Protein AF-X1N8F0-F1 (afdb_monomer_lite)

Structure (mmCIF, N/CA/C/O backbone):
data_AF-X1N8F0-F1
#
_entry.id   AF-X1N8F0-F1
#
loop_
_atom_site.group_PDB
_atom_site.id
_atom_site.type_symbol
_atom_site.label_atom_id
_atom_site.label_alt_id
_atom_site.label_comp_id
_atom_site.label_asym_id
_atom_site.label_entity_id
_atom_site.label_seq_id
_atom_site.pdbx_PDB_ins_code
_atom_site.Cartn_x
_atom_site.Cartn_y
_atom_site.Cartn_z
_atom_site.occupancy
_atom_site.B_iso_or_equiv
_atom_site.auth_seq_id
_atom_site.auth_comp_id
_atom_site.auth_asym_id
_atom_site.auth_atom_id
_atom_site.pdbx_PDB_model_num
ATOM 1 N N . MET A 1 1 ? -12.630 -23.981 21.561 1.00 54.75 1 MET A N 1
ATOM 2 C CA . MET A 1 1 ? -11.851 -22.724 21.594 1.00 54.75 1 MET A CA 1
ATOM 3 C C . MET A 1 1 ? -12.162 -21.975 20.307 1.00 54.75 1 MET A C 1
ATOM 5 O O . MET A 1 1 ? -11.968 -22.555 19.247 1.00 54.75 1 MET A O 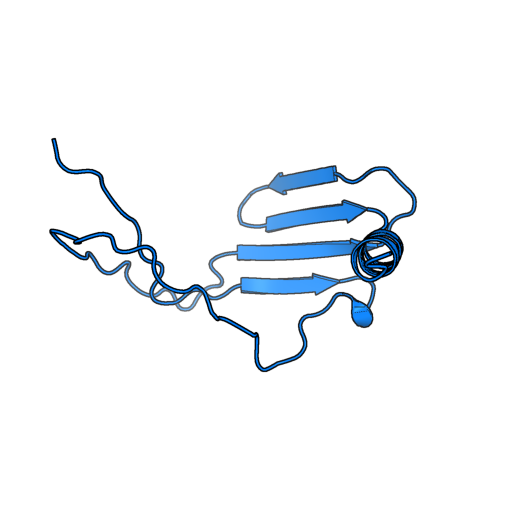1
ATOM 9 N N . TYR A 1 2 ? -12.750 -20.781 20.379 1.00 57.53 2 TYR A N 1
ATOM 10 C CA . TYR A 1 2 ? -13.108 -20.007 19.182 1.00 57.53 2 TYR A CA 1
ATOM 11 C C . TYR A 1 2 ? -11.862 -19.283 18.649 1.00 57.53 2 TYR A C 1
ATOM 13 O O . TYR A 1 2 ? -11.055 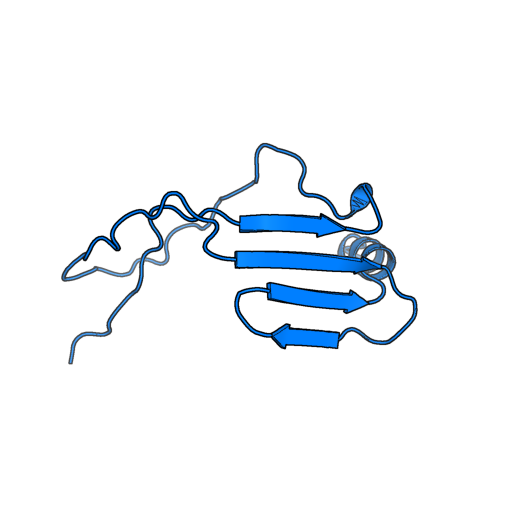-18.811 19.448 1.00 57.53 2 TYR A O 1
ATOM 21 N N . LYS A 1 3 ? -11.677 -19.236 17.325 1.00 57.50 3 LYS A N 1
ATOM 22 C CA . LYS A 1 3 ? -10.583 -18.483 16.693 1.00 57.50 3 LYS A CA 1
ATOM 23 C C . LYS A 1 3 ? -11.033 -17.036 16.501 1.00 57.50 3 LYS A C 1
ATOM 25 O O . LYS A 1 3 ? -12.108 -16.812 15.955 1.00 57.50 3 LYS A O 1
ATOM 30 N N . ALA A 1 4 ? -10.226 -16.080 16.952 1.00 57.78 4 ALA A N 1
ATOM 31 C CA . ALA A 1 4 ? -10.464 -14.670 16.672 1.00 57.78 4 ALA A CA 1
ATOM 32 C C . ALA A 1 4 ? -10.150 -14.397 15.194 1.00 57.78 4 ALA A C 1
ATOM 34 O O . ALA A 1 4 ? -9.050 -14.694 14.727 1.00 57.78 4 ALA A O 1
ATOM 35 N N . GLY A 1 5 ? -11.133 -13.878 14.461 1.00 56.41 5 GLY A N 1
ATOM 36 C CA . GLY A 1 5 ? -10.962 -13.370 13.106 1.00 56.41 5 GLY A CA 1
ATOM 37 C C . GLY A 1 5 ? -11.079 -11.854 13.135 1.00 56.41 5 GLY A C 1
ATOM 38 O O . GLY A 1 5 ? -12.039 -11.329 13.688 1.00 56.41 5 GLY A O 1
ATOM 39 N N . ILE A 1 6 ? -10.100 -11.156 12.567 1.00 57.81 6 ILE A N 1
ATOM 40 C CA . ILE A 1 6 ? -10.121 -9.695 12.470 1.00 57.81 6 ILE A CA 1
ATOM 41 C C . ILE A 1 6 ? -10.680 -9.336 11.096 1.00 57.81 6 ILE A C 1
ATOM 43 O O . ILE A 1 6 ? -10.167 -9.799 10.076 1.00 57.81 6 ILE A O 1
ATOM 47 N N . LYS A 1 7 ? -11.728 -8.510 11.068 1.00 62.09 7 LYS A N 1
ATOM 48 C CA . LYS A 1 7 ? -12.255 -7.907 9.842 1.00 62.09 7 LYS A CA 1
ATOM 49 C C . LYS A 1 7 ? -11.928 -6.419 9.856 1.00 62.09 7 LYS A C 1
ATOM 51 O O . LYS A 1 7 ? -12.439 -5.684 10.692 1.00 62.09 7 LYS A O 1
ATOM 56 N N . ILE A 1 8 ? -11.096 -5.981 8.917 1.00 63.47 8 ILE A N 1
ATOM 57 C CA . ILE A 1 8 ? -10.825 -4.556 8.706 1.00 63.47 8 ILE A CA 1
ATOM 58 C C . ILE A 1 8 ? -12.048 -3.966 7.990 1.00 63.47 8 ILE A C 1
ATOM 60 O O . ILE A 1 8 ? -12.374 -4.398 6.885 1.00 63.47 8 ILE A O 1
ATOM 64 N N . LEU A 1 9 ? -12.767 -3.051 8.649 1.00 64.38 9 LEU A N 1
ATOM 65 C CA . LEU A 1 9 ? -13.974 -2.416 8.097 1.00 64.38 9 LEU A CA 1
ATOM 66 C C . LEU A 1 9 ? -13.630 -1.210 7.217 1.00 64.38 9 LEU A C 1
ATOM 68 O O . LEU A 1 9 ? -14.184 -1.067 6.132 1.00 64.38 9 LEU A O 1
ATOM 72 N N . GLU A 1 10 ? -12.695 -0.382 7.678 1.00 63.84 10 GLU A N 1
ATOM 73 C CA . GLU A 1 10 ? -12.203 0.807 6.990 1.00 63.84 1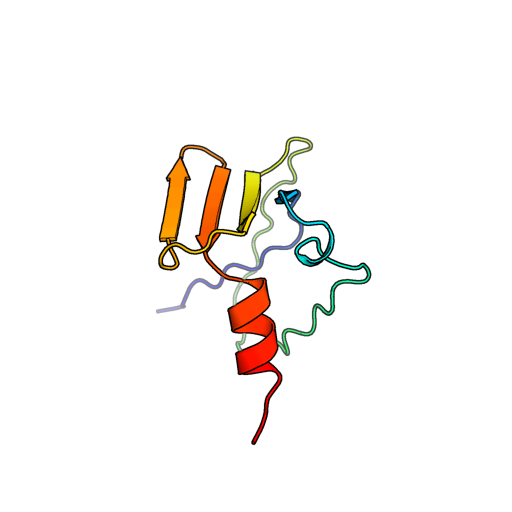0 GLU A CA 1
ATOM 74 C C . GLU A 1 10 ? -10.758 1.064 7.437 1.00 63.84 10 GLU A C 1
ATOM 76 O O . GLU A 1 10 ? -10.413 0.793 8.587 1.00 63.84 10 GLU A O 1
ATOM 81 N N . VAL A 1 11 ? -9.906 1.530 6.524 1.00 72.88 11 VAL A N 1
ATOM 82 C CA . VAL A 1 11 ? -8.515 1.910 6.806 1.00 72.88 11 VAL A CA 1
ATOM 83 C C . VAL A 1 11 ? -8.119 3.048 5.873 1.00 72.88 11 VAL A C 1
ATOM 85 O O . VAL A 1 11 ? -8.473 3.033 4.689 1.00 72.88 11 VAL A O 1
ATOM 88 N N . LYS A 1 12 ? -7.371 4.026 6.383 1.00 73.94 12 LYS A N 1
ATOM 89 C CA . LYS A 1 12 ? -6.774 5.087 5.568 1.00 73.94 12 LYS A CA 1
ATOM 90 C C . LYS A 1 12 ? -5.274 4.888 5.479 1.00 73.94 12 LYS A C 1
ATOM 92 O O . LYS A 1 12 ? -4.552 5.055 6.459 1.00 73.94 12 LYS A O 1
ATOM 97 N N . ILE A 1 13 ? -4.806 4.578 4.275 1.00 79.88 13 ILE A N 1
ATOM 98 C CA . ILE A 1 13 ? -3.390 4.339 4.000 1.00 79.88 13 ILE A CA 1
ATOM 99 C C . ILE A 1 13 ? -2.912 5.348 2.961 1.00 79.88 13 ILE A C 1
ATOM 101 O O . ILE A 1 13 ? -3.501 5.464 1.886 1.00 79.88 13 ILE A O 1
ATOM 105 N N . GLY A 1 14 ? -1.833 6.066 3.272 1.00 83.38 14 GLY A N 1
ATOM 106 C CA . GLY A 1 14 ? -1.106 6.858 2.282 1.00 83.38 14 GLY A CA 1
ATOM 107 C C . GLY A 1 14 ? -0.208 5.951 1.446 1.00 83.38 14 GLY A C 1
ATOM 108 O O . GLY A 1 14 ? 0.533 5.145 2.004 1.00 83.38 14 GLY A O 1
ATOM 109 N N . ILE A 1 15 ? -0.259 6.065 0.120 1.00 83.62 15 ILE A N 1
ATOM 110 C CA . ILE A 1 15 ? 0.567 5.253 -0.782 1.00 83.62 15 ILE A CA 1
ATOM 111 C C . ILE A 1 15 ? 1.423 6.191 -1.617 1.00 83.62 15 ILE A C 1
ATOM 113 O O . ILE A 1 15 ? 0.904 7.096 -2.266 1.00 83.62 15 ILE A O 1
ATOM 117 N N . GLU A 1 16 ? 2.730 5.974 -1.593 1.00 90.31 16 GLU A N 1
ATOM 118 C CA . GLU A 1 16 ? 3.700 6.755 -2.352 1.00 90.31 16 GLU A CA 1
ATOM 119 C C . GLU A 1 16 ? 4.603 5.823 -3.161 1.00 90.31 16 GLU A C 1
ATOM 121 O O . GLU A 1 16 ? 4.904 4.700 -2.747 1.00 90.31 16 GLU A O 1
ATOM 126 N N . SER A 1 17 ? 5.048 6.294 -4.322 1.00 88.88 17 SER A N 1
ATOM 127 C CA . SER A 1 17 ? 6.007 5.567 -5.142 1.00 88.88 17 SER A CA 1
ATOM 128 C C . SER A 1 17 ? 6.913 6.515 -5.914 1.00 88.88 17 SER A C 1
ATOM 130 O O . SER A 1 17 ? 6.537 7.645 -6.223 1.00 88.88 17 SER A O 1
ATOM 132 N N . ASN A 1 18 ? 8.112 6.034 -6.242 1.00 90.38 18 ASN A N 1
ATOM 133 C CA . ASN A 1 18 ? 9.027 6.683 -7.178 1.00 90.38 18 ASN A CA 1
ATOM 134 C C . ASN A 1 18 ? 8.705 6.358 -8.655 1.00 90.38 18 ASN A C 1
ATOM 136 O O . ASN A 1 18 ? 9.403 6.848 -9.545 1.00 90.38 18 ASN A O 1
ATOM 140 N N . ARG A 1 19 ? 7.679 5.535 -8.921 1.00 86.94 19 ARG A N 1
ATOM 141 C CA . ARG A 1 19 ? 7.164 5.188 -10.254 1.00 86.94 19 ARG A CA 1
ATOM 142 C C . ARG A 1 19 ? 5.640 5.258 -10.261 1.00 86.94 19 ARG A C 1
ATOM 144 O O . ARG A 1 19 ? 4.988 4.668 -9.406 1.00 86.94 19 ARG A O 1
ATOM 151 N N . GLU A 1 20 ? 5.068 5.948 -11.239 1.00 84.25 20 GLU A N 1
ATOM 152 C CA . GLU A 1 20 ? 3.610 6.084 -11.358 1.00 84.25 20 GLU A CA 1
ATOM 153 C C . GLU A 1 20 ? 2.942 4.734 -11.649 1.00 84.25 20 GLU A C 1
ATOM 155 O O . GLU A 1 20 ? 1.874 4.438 -11.127 1.00 84.25 20 GLU A O 1
ATOM 160 N N . GLU A 1 21 ? 3.618 3.862 -12.398 1.00 84.88 21 GLU A N 1
ATOM 161 C CA . GLU A 1 21 ? 3.127 2.537 -12.780 1.00 84.88 21 GLU A CA 1
ATOM 162 C C . GLU A 1 21 ? 2.942 1.585 -11.587 1.00 84.88 21 GLU A C 1
ATOM 164 O O . GLU A 1 21 ? 2.230 0.588 -11.700 1.00 84.88 21 GLU A O 1
ATOM 169 N N . LEU A 1 22 ? 3.583 1.885 -10.453 1.00 80.94 22 LEU A N 1
ATOM 170 C CA . LEU A 1 22 ? 3.456 1.128 -9.206 1.00 80.94 22 LEU A CA 1
ATOM 171 C C . LEU A 1 22 ? 2.336 1.655 -8.306 1.00 80.94 22 LEU A C 1
ATOM 173 O O . LEU A 1 22 ? 1.974 0.997 -7.329 1.00 80.94 22 LEU A O 1
ATOM 177 N N . LEU A 1 23 ? 1.781 2.830 -8.612 1.00 83.75 23 LEU A N 1
ATOM 178 C CA . LEU A 1 23 ? 0.622 3.340 -7.899 1.00 83.75 23 LEU A CA 1
ATOM 179 C C . LEU A 1 23 ? -0.630 2.565 -8.310 1.00 83.75 23 LEU A C 1
ATOM 181 O O . LEU A 1 23 ? -0.804 2.103 -9.442 1.00 83.75 23 LEU A O 1
ATOM 185 N N . PHE A 1 24 ? -1.534 2.418 -7.349 1.00 73.50 24 PHE A N 1
ATOM 186 C CA . PHE A 1 24 ? -2.785 1.727 -7.585 1.00 73.50 24 PHE A CA 1
ATOM 187 C C . PHE A 1 24 ? -3.677 2.526 -8.531 1.00 73.50 24 PHE A C 1
ATOM 189 O O . PHE A 1 24 ? -3.933 3.711 -8.324 1.00 73.50 24 PHE A O 1
ATOM 196 N N . HIS A 1 25 ? -4.217 1.837 -9.529 1.00 70.81 25 HIS A N 1
ATOM 197 C CA . HIS A 1 25 ? -5.233 2.391 -10.406 1.00 70.81 25 HIS A CA 1
ATOM 198 C C . HIS A 1 25 ? -6.606 2.070 -9.818 1.00 70.81 25 HIS A C 1
ATOM 200 O O . HIS A 1 25 ? -6.946 0.903 -9.606 1.00 70.81 25 HIS A O 1
ATOM 206 N N . PHE A 1 26 ? -7.387 3.108 -9.523 1.00 66.12 26 PHE A N 1
ATOM 207 C CA . PHE A 1 26 ? -8.750 2.943 -9.032 1.00 66.12 26 PHE A CA 1
ATOM 208 C C . PHE A 1 26 ? -9.720 2.632 -10.185 1.00 66.12 26 PHE A C 1
ATOM 210 O O . PHE A 1 26 ? -9.561 3.177 -11.278 1.00 66.12 26 PHE A O 1
ATOM 217 N N . PRO A 1 27 ? -10.758 1.808 -9.949 1.00 63.03 27 PRO A N 1
ATOM 218 C CA . PRO A 1 27 ? -11.096 1.159 -8.680 1.00 63.03 27 PRO A CA 1
ATOM 219 C C . PRO A 1 27 ? -10.168 -0.022 -8.355 1.00 63.03 27 PRO A C 1
ATOM 221 O O . PRO A 1 27 ? -9.871 -0.851 -9.214 1.00 63.03 27 PRO A O 1
ATOM 224 N N . LEU A 1 28 ? -9.750 -0.123 -7.088 1.00 62.03 28 LEU A N 1
ATOM 225 C CA . LEU A 1 28 ? -9.036 -1.296 -6.583 1.00 62.03 28 LEU A CA 1
ATOM 226 C C . LEU A 1 28 ? -9.912 -2.540 -6.799 1.00 62.03 28 LEU A C 1
ATOM 228 O O . LEU A 1 28 ? -11.069 -2.564 -6.374 1.00 62.03 28 LEU A O 1
ATOM 232 N N . LYS A 1 29 ? -9.376 -3.580 -7.449 1.00 54.50 29 LYS A N 1
ATOM 233 C CA . LYS A 1 29 ? -10.033 -4.895 -7.535 1.00 54.50 29 LYS A CA 1
ATOM 234 C C . LYS A 1 29 ? -9.996 -5.570 -6.164 1.00 54.50 29 LYS A C 1
ATOM 236 O O . LYS A 1 29 ? -9.167 -6.437 -5.909 1.00 54.50 29 LYS A O 1
ATOM 241 N N . THR A 1 30 ? -10.892 -5.178 -5.270 1.00 51.03 30 THR A N 1
ATOM 242 C CA . THR A 1 30 ? -11.041 -5.828 -3.967 1.00 51.03 30 THR A CA 1
ATOM 243 C C . THR A 1 30 ? -12.045 -6.972 -4.088 1.00 51.03 30 THR A C 1
ATOM 245 O O . THR A 1 30 ? -13.177 -6.874 -3.631 1.00 51.03 30 THR A O 1
ATOM 248 N N . GLU A 1 31 ? -11.647 -8.075 -4.721 1.00 47.25 31 GLU A N 1
ATOM 249 C CA . GLU A 1 31 ? -12.405 -9.330 -4.650 1.00 47.25 31 GLU A CA 1
ATOM 250 C C . GLU A 1 31 ? -11.650 -10.339 -3.788 1.00 47.25 31 GLU A C 1
ATOM 252 O O . GLU A 1 31 ? -11.001 -11.260 -4.279 1.00 47.25 31 GLU A O 1
ATOM 257 N N . VAL A 1 32 ? -11.753 -10.185 -2.469 1.00 47.69 32 VAL A N 1
ATOM 258 C CA . VAL A 1 32 ? -11.457 -11.297 -1.563 1.00 47.69 32 VAL A CA 1
ATOM 259 C C . VAL A 1 32 ? -12.764 -12.057 -1.389 1.00 47.69 32 VAL A C 1
ATOM 261 O O . VAL A 1 32 ? -13.634 -11.644 -0.621 1.00 47.69 32 VAL A O 1
ATOM 264 N N . LYS A 1 33 ? -12.943 -13.155 -2.134 1.00 43.81 33 LYS A N 1
ATOM 265 C CA . LYS A 1 33 ? -14.026 -14.106 -1.852 1.00 43.81 33 LYS A CA 1
ATOM 266 C C . LYS A 1 33 ? -13.820 -14.603 -0.426 1.00 43.81 33 LYS A C 1
ATOM 268 O O . LYS A 1 33 ? -12.889 -15.360 -0.166 1.00 43.81 33 LYS A O 1
ATOM 273 N N . SER A 1 34 ? -14.647 -14.097 0.486 1.00 44.38 34 SER A N 1
ATOM 274 C CA . SER A 1 34 ? -14.607 -14.418 1.909 1.00 44.38 34 SER A CA 1
ATOM 275 C C . SER A 1 34 ? -14.509 -15.933 2.083 1.00 44.38 34 SER A C 1
ATOM 277 O O . SER A 1 34 ? -15.375 -16.673 1.611 1.00 44.38 34 SER A O 1
ATOM 279 N N . LEU A 1 35 ? -13.429 -16.396 2.715 1.00 53.78 35 LEU A N 1
ATOM 280 C CA . LEU A 1 35 ? -13.297 -17.787 3.132 1.00 53.78 35 LEU A CA 1
ATOM 281 C C . LEU A 1 35 ? -14.461 -18.079 4.082 1.00 53.78 35 LEU A C 1
ATOM 283 O O . LEU A 1 35 ? -14.618 -17.363 5.069 1.00 53.78 35 LEU A O 1
ATOM 287 N N . LEU A 1 36 ? -15.265 -19.092 3.743 1.00 53.03 36 LEU A N 1
ATOM 288 C CA . LEU A 1 36 ? -16.430 -19.635 4.460 1.00 53.03 36 LEU A CA 1
ATOM 289 C C . LEU A 1 36 ? -16.145 -19.869 5.957 1.00 53.03 36 LEU A C 1
ATOM 291 O O . LEU A 1 36 ? -15.930 -20.998 6.391 1.00 53.03 36 LEU A O 1
ATOM 295 N N . THR A 1 37 ? -16.094 -18.802 6.744 1.00 53.19 37 THR A N 1
ATOM 296 C CA . THR A 1 37 ? -15.754 -18.854 8.163 1.00 53.19 37 THR A CA 1
ATOM 297 C C . THR A 1 37 ? -16.911 -18.235 8.919 1.00 53.19 37 THR A C 1
ATOM 299 O O . THR A 1 37 ? -17.170 -17.040 8.791 1.00 53.19 37 THR A O 1
ATOM 302 N N . ASP A 1 38 ? -17.629 -19.057 9.677 1.00 54.09 38 ASP A N 1
ATOM 303 C CA . ASP A 1 38 ? -18.695 -18.594 10.556 1.00 54.09 38 ASP A CA 1
ATOM 304 C C . ASP A 1 38 ? -18.073 -17.774 11.697 1.00 54.09 38 ASP A C 1
ATOM 306 O O . ASP A 1 38 ? -17.383 -18.305 12.573 1.00 54.09 38 ASP A O 1
ATOM 310 N N . PHE A 1 39 ? -18.271 -16.455 11.667 1.00 57.91 39 PHE A N 1
ATOM 311 C CA . PHE A 1 39 ? -17.802 -15.550 12.714 1.00 57.91 39 PHE A CA 1
ATOM 312 C C . PHE A 1 39 ? -18.802 -15.545 13.872 1.00 57.91 39 PHE A C 1
ATOM 314 O O . PHE A 1 39 ? -19.991 -15.309 13.675 1.00 57.91 39 PHE A O 1
ATOM 321 N N . LYS A 1 40 ? -18.313 -15.800 15.090 1.00 61.41 40 LYS A N 1
ATOM 322 C CA . LYS A 1 40 ? -19.141 -15.774 16.305 1.00 61.41 40 LYS A CA 1
ATOM 323 C C . LYS A 1 40 ? -19.504 -14.349 16.731 1.00 61.41 40 LYS A C 1
ATOM 325 O O . LYS A 1 40 ? -20.600 -14.142 17.238 1.00 61.41 40 LYS A O 1
ATOM 330 N N . ASP A 1 41 ? -18.572 -13.414 16.573 1.00 57.19 41 ASP A N 1
ATOM 331 C CA . ASP A 1 41 ? -18.736 -12.016 16.963 1.00 57.19 41 ASP A CA 1
ATOM 332 C C . ASP A 1 41 ? -17.873 -11.117 16.067 1.00 57.19 41 ASP A C 1
ATOM 334 O O . ASP A 1 41 ? -16.843 -11.567 15.552 1.00 57.19 41 ASP A O 1
ATOM 338 N N . VAL A 1 42 ? -18.309 -9.876 15.851 1.00 60.94 42 VAL A N 1
ATOM 339 C CA . VAL A 1 42 ? -17.623 -8.883 15.012 1.00 60.94 42 VAL A CA 1
ATOM 340 C C . VAL A 1 42 ? -17.521 -7.582 15.796 1.00 60.94 42 VAL A C 1
ATOM 342 O O . VAL A 1 42 ? -18.505 -6.863 15.950 1.00 60.94 42 VAL A O 1
ATOM 345 N N . GLU A 1 43 ? -16.316 -7.257 16.252 1.00 58.88 43 GLU A N 1
ATOM 346 C CA . GLU A 1 43 ? -16.038 -5.993 16.932 1.00 58.88 43 GLU A CA 1
ATOM 347 C C . GLU A 1 43 ? -15.577 -4.930 15.929 1.00 58.88 43 GLU A C 1
ATOM 349 O O . GLU A 1 43 ? -14.737 -5.185 15.062 1.00 58.88 43 GLU A O 1
ATOM 354 N N . SER A 1 44 ? -16.135 -3.722 16.043 1.00 56.75 44 SER A N 1
ATOM 355 C CA . SER A 1 44 ? -15.730 -2.583 15.218 1.00 56.75 44 SER A CA 1
ATOM 356 C C . SER A 1 44 ? -14.533 -1.888 15.849 1.00 56.75 44 SER A C 1
ATOM 358 O O . SER A 1 44 ? -14.600 -1.446 16.996 1.00 56.75 44 SER A O 1
ATOM 360 N N . ILE A 1 45 ? -13.466 -1.715 15.076 1.00 61.28 45 ILE A N 1
ATOM 361 C CA . ILE A 1 45 ? -12.373 -0.817 15.453 1.00 61.28 45 ILE A CA 1
ATOM 362 C C . ILE A 1 45 ? -12.870 0.621 15.217 1.00 61.28 45 ILE A C 1
ATOM 364 O O . ILE A 1 45 ? -13.421 0.890 14.145 1.00 61.28 45 ILE A O 1
ATOM 368 N N . PRO A 1 46 ? -12.770 1.532 16.202 1.00 59.47 46 PRO A N 1
ATOM 369 C CA . PRO A 1 46 ? -13.210 2.910 16.036 1.00 59.47 46 PRO A CA 1
ATOM 370 C C . PRO A 1 46 ? -12.384 3.609 14.956 1.00 59.47 46 PRO A C 1
ATOM 372 O O . PRO A 1 46 ? -11.157 3.539 14.949 1.00 59.47 46 PRO A O 1
ATOM 375 N N . TYR A 1 47 ? -13.080 4.291 14.052 1.00 53.88 47 TYR A N 1
ATOM 376 C CA . TYR A 1 47 ? -12.476 5.064 12.976 1.00 53.88 47 TYR A CA 1
ATOM 377 C C . TYR A 1 47 ? -11.632 6.222 13.534 1.00 53.88 47 TYR A C 1
ATOM 379 O O . TYR A 1 47 ? -12.109 6.998 14.367 1.00 53.88 47 TYR A O 1
ATOM 387 N N . SER A 1 48 ? -10.404 6.362 13.032 1.00 62.72 48 SER A N 1
ATOM 388 C CA . SER A 1 48 ? -9.558 7.540 13.229 1.00 62.72 48 SER A CA 1
ATOM 389 C C . SER A 1 48 ? -9.548 8.383 11.955 1.00 62.72 48 SER A C 1
ATOM 391 O O . SER A 1 48 ? -9.529 7.860 10.842 1.00 62.72 48 SER A O 1
ATOM 393 N N . ALA A 1 49 ? -9.578 9.709 12.098 1.00 61.56 49 ALA A N 1
ATOM 394 C CA . ALA A 1 49 ? -9.443 10.601 10.947 1.00 61.56 49 ALA A CA 1
ATOM 395 C C . ALA A 1 49 ? -8.003 10.631 10.406 1.00 61.56 49 ALA A C 1
ATOM 397 O O . ALA A 1 49 ? -7.819 10.909 9.215 1.00 61.56 49 ALA A O 1
ATOM 398 N N . ASP A 1 50 ? -7.031 10.336 11.273 1.00 71.44 50 ASP A N 1
ATOM 399 C CA . ASP A 1 50 ? -5.609 10.270 10.960 1.00 71.44 50 ASP A CA 1
ATOM 400 C C . ASP A 1 50 ? -5.291 9.039 10.102 1.00 71.44 50 ASP A C 1
ATOM 402 O O . ASP A 1 50 ? -6.011 8.043 10.123 1.00 71.44 50 ASP A O 1
ATOM 406 N N . LEU A 1 51 ? -4.213 9.112 9.319 1.00 66.00 51 LEU A N 1
ATOM 407 C CA . LEU A 1 51 ? -3.741 7.963 8.549 1.00 66.00 51 LEU A CA 1
ATOM 408 C C . LEU A 1 51 ? -3.288 6.856 9.504 1.00 66.00 51 LEU A C 1
ATOM 410 O O . LEU A 1 51 ? -2.428 7.087 10.355 1.00 66.00 51 LEU A O 1
ATOM 414 N N . ASP A 1 52 ? -3.807 5.648 9.298 1.00 76.38 52 ASP A N 1
ATOM 415 C CA . ASP A 1 52 ? -3.389 4.455 10.038 1.00 76.38 52 ASP A CA 1
ATOM 416 C C . ASP A 1 52 ? -1.940 4.072 9.694 1.00 76.38 52 ASP A C 1
ATOM 418 O O . ASP A 1 52 ? -1.236 3.438 10.482 1.00 76.38 52 ASP A O 1
ATOM 422 N N . GLY A 1 53 ? -1.475 4.492 8.513 1.00 82.69 53 GLY A N 1
ATOM 423 C CA . GLY A 1 53 ? -0.085 4.367 8.117 1.00 82.69 53 GLY A CA 1
ATOM 424 C C . GLY A 1 53 ? 0.199 4.752 6.669 1.00 82.69 53 GLY A C 1
ATOM 425 O O . GLY A 1 53 ? -0.659 5.245 5.933 1.00 82.69 53 GLY A O 1
ATOM 426 N N . TYR A 1 54 ? 1.442 4.506 6.264 1.00 84.31 54 TYR A N 1
ATOM 427 C CA . TYR A 1 54 ? 1.962 4.761 4.929 1.00 84.31 54 TYR A CA 1
ATOM 428 C C . TYR A 1 54 ? 2.615 3.516 4.338 1.00 84.31 54 TYR A C 1
ATOM 430 O O . TYR A 1 54 ? 3.351 2.798 5.016 1.00 84.31 54 TYR A O 1
ATOM 438 N N . ILE A 1 55 ? 2.404 3.317 3.043 1.00 87.94 55 ILE A N 1
ATOM 439 C CA . ILE A 1 55 ? 3.106 2.337 2.222 1.00 87.94 55 ILE A CA 1
ATOM 440 C C . ILE A 1 55 ? 3.938 3.104 1.197 1.00 87.94 55 ILE A C 1
ATOM 442 O O . ILE A 1 55 ? 3.407 3.885 0.412 1.00 87.94 55 ILE A O 1
ATOM 446 N N . SER A 1 56 ? 5.245 2.867 1.196 1.00 87.75 56 SER A N 1
ATOM 447 C CA . SER A 1 56 ? 6.170 3.385 0.190 1.00 87.75 56 SER A CA 1
ATOM 448 C C . SER A 1 56 ? 6.638 2.235 -0.688 1.00 87.75 56 SER A C 1
ATOM 450 O O . SER A 1 56 ? 7.143 1.243 -0.162 1.00 87.75 56 SER A O 1
ATOM 452 N N . VAL A 1 57 ? 6.445 2.337 -2.001 1.00 88.56 57 VAL A N 1
ATOM 453 C CA . VAL A 1 57 ? 6.900 1.331 -2.969 1.00 88.56 57 VAL A CA 1
ATOM 454 C C . VAL A 1 57 ? 7.953 1.959 -3.869 1.00 88.56 57 VAL A C 1
ATOM 456 O O . VAL A 1 57 ? 7.658 2.840 -4.674 1.00 88.56 57 VAL A O 1
ATOM 459 N N . GLU A 1 58 ? 9.191 1.509 -3.733 1.00 90.62 58 GLU A N 1
ATOM 460 C CA . GLU A 1 58 ? 10.344 2.060 -4.434 1.00 90.62 58 GLU A CA 1
ATOM 461 C C . GLU A 1 58 ? 10.894 1.040 -5.439 1.00 90.62 58 GLU A C 1
ATOM 463 O O . GLU A 1 58 ? 11.425 -0.007 -5.066 1.00 90.62 58 GLU A O 1
ATOM 468 N N . GLU A 1 59 ? 10.801 1.360 -6.729 1.00 91.62 59 GLU A N 1
ATOM 469 C CA . GLU A 1 59 ? 11.470 0.595 -7.780 1.00 91.62 59 GLU A CA 1
ATOM 470 C C . GLU A 1 59 ? 12.990 0.713 -7.609 1.00 91.62 59 GLU A C 1
ATOM 472 O O . GLU A 1 59 ? 13.539 1.821 -7.601 1.00 91.62 59 GLU A O 1
ATOM 477 N N . SER A 1 60 ? 13.656 -0.433 -7.494 1.00 90.81 60 SER A N 1
ATOM 478 C CA . SER A 1 60 ? 15.103 -0.586 -7.339 1.00 90.81 60 SER A CA 1
ATOM 479 C C . SER A 1 60 ? 15.574 -1.822 -8.105 1.00 90.81 60 SER A C 1
ATOM 481 O O . SER A 1 60 ? 14.835 -2.788 -8.237 1.00 90.81 60 SER A O 1
ATOM 483 N N . MET A 1 61 ? 16.815 -1.824 -8.594 1.00 89.06 61 MET A N 1
ATOM 484 C CA . MET A 1 61 ? 17.418 -3.017 -9.214 1.00 89.06 61 MET A CA 1
ATOM 485 C C . MET A 1 61 ? 18.023 -3.985 -8.180 1.00 89.06 61 MET A C 1
ATOM 487 O O . MET A 1 61 ? 18.577 -5.013 -8.562 1.00 89.06 61 MET A O 1
ATOM 491 N N . GLU A 1 62 ? 17.955 -3.640 -6.894 1.00 89.44 62 GLU A N 1
ATOM 492 C CA . GLU A 1 62 ? 18.392 -4.472 -5.768 1.00 89.44 62 GLU A CA 1
ATOM 493 C C . GLU A 1 62 ? 17.386 -5.589 -5.467 1.00 89.44 62 GLU A C 1
ATOM 495 O O . GLU A 1 62 ? 16.247 -5.552 -5.930 1.00 89.44 62 GLU A O 1
ATOM 500 N N . ASP A 1 63 ? 17.787 -6.569 -4.657 1.00 87.56 63 ASP A N 1
ATOM 501 C CA . ASP A 1 63 ? 16.887 -7.640 -4.233 1.00 87.56 63 ASP A CA 1
ATOM 502 C C . ASP A 1 63 ? 15.684 -7.101 -3.431 1.00 87.56 63 ASP A C 1
ATOM 504 O O . ASP A 1 63 ? 15.829 -6.144 -2.657 1.00 87.56 63 ASP A O 1
ATOM 508 N N . PRO A 1 64 ? 14.491 -7.720 -3.574 1.00 90.38 64 PRO A N 1
ATOM 509 C CA . PRO A 1 64 ? 13.307 -7.320 -2.830 1.00 90.38 64 PRO A CA 1
ATOM 510 C C . PRO A 1 64 ? 13.550 -7.289 -1.320 1.00 90.38 64 PRO A C 1
ATOM 512 O O . PRO A 1 64 ? 13.932 -8.287 -0.710 1.00 90.38 64 PRO A O 1
ATOM 515 N N . SER A 1 65 ? 13.271 -6.147 -0.706 1.00 92.00 65 SER A N 1
ATOM 516 C CA . SER A 1 65 ? 13.402 -5.938 0.732 1.00 92.00 65 SER A CA 1
ATOM 517 C C . SER A 1 65 ? 12.259 -5.084 1.263 1.00 92.00 65 SER A C 1
ATOM 519 O O . SER A 1 65 ? 11.590 -4.355 0.521 1.00 92.00 65 SER A O 1
ATOM 521 N N . PHE A 1 66 ? 12.013 -5.196 2.568 1.00 91.12 66 PHE A N 1
ATOM 522 C CA . PHE A 1 66 ? 11.064 -4.337 3.254 1.00 91.12 66 PHE A CA 1
ATOM 523 C C . PHE A 1 66 ? 11.610 -3.872 4.598 1.00 91.12 66 PHE A C 1
ATOM 525 O O . PHE A 1 66 ? 12.312 -4.602 5.297 1.00 91.12 66 PHE A O 1
ATOM 532 N N . GLU A 1 67 ? 11.236 -2.655 4.965 1.00 92.38 67 GLU A N 1
ATOM 533 C CA . GLU A 1 67 ? 11.528 -2.060 6.260 1.00 92.38 67 GLU A CA 1
ATOM 534 C C . GLU A 1 67 ? 10.227 -1.547 6.864 1.00 92.38 67 GLU A C 1
ATOM 536 O O . GLU A 1 67 ? 9.414 -0.910 6.187 1.00 92.38 67 GLU A O 1
ATOM 541 N N . PHE A 1 68 ? 10.030 -1.820 8.149 1.00 90.81 68 PHE A N 1
ATOM 542 C CA . PHE A 1 68 ? 8.904 -1.304 8.912 1.00 90.81 68 PHE A CA 1
ATOM 543 C C . PHE A 1 68 ? 9.425 -0.395 10.019 1.00 90.81 68 PHE A C 1
ATOM 545 O O . PHE A 1 68 ? 10.251 -0.811 10.831 1.00 90.81 68 PHE A O 1
ATOM 552 N N . SER A 1 69 ? 8.949 0.847 10.048 1.00 87.88 69 SER A N 1
ATOM 553 C CA . SER A 1 69 ? 9.316 1.813 11.078 1.00 87.88 69 SER A CA 1
ATOM 554 C C . SER A 1 69 ? 8.138 2.730 11.392 1.00 87.88 69 SER A C 1
ATOM 556 O O . SER A 1 69 ? 7.642 3.458 10.529 1.00 87.88 69 SER A O 1
ATOM 558 N N . GLY A 1 70 ? 7.676 2.690 12.644 1.00 85.69 70 GLY A N 1
ATOM 559 C CA . GLY A 1 70 ? 6.497 3.437 13.082 1.00 85.69 70 GLY A CA 1
ATOM 560 C C . GLY A 1 70 ? 5.246 3.038 12.294 1.00 85.69 70 GLY A C 1
ATOM 561 O O . GLY A 1 70 ? 4.964 1.858 12.133 1.00 85.69 70 GLY A O 1
ATOM 562 N N . GLY A 1 71 ? 4.504 4.026 11.792 1.00 84.38 71 GLY A N 1
ATOM 563 C CA . GLY A 1 71 ? 3.336 3.815 10.929 1.00 84.38 71 GLY A CA 1
ATOM 564 C C . GLY A 1 71 ? 3.669 3.685 9.440 1.00 84.38 71 GLY A C 1
ATOM 565 O O . GLY A 1 71 ? 2.781 3.873 8.619 1.00 84.38 71 GLY A O 1
ATOM 566 N N . LYS A 1 72 ? 4.930 3.449 9.051 1.00 87.06 72 LYS A N 1
ATOM 567 C CA . LYS A 1 72 ? 5.340 3.388 7.641 1.00 87.06 72 LYS A CA 1
ATOM 568 C C . LYS A 1 72 ? 6.027 2.067 7.318 1.00 87.06 72 LYS A C 1
ATOM 570 O O . LYS A 1 72 ? 6.977 1.666 7.989 1.00 87.06 72 LYS A O 1
ATOM 575 N N . VAL A 1 73 ? 5.574 1.431 6.245 1.00 90.75 73 VAL A N 1
ATOM 576 C CA . VAL A 1 73 ? 6.273 0.320 5.600 1.00 90.75 73 VAL A CA 1
ATOM 577 C C . VAL A 1 73 ? 6.862 0.799 4.280 1.00 90.75 73 VAL A C 1
ATOM 579 O O . VAL A 1 73 ? 6.214 1.520 3.518 1.00 90.75 73 VAL A O 1
ATOM 582 N N . ARG A 1 74 ? 8.106 0.416 4.011 1.00 91.75 74 ARG A N 1
ATOM 583 C CA . ARG A 1 74 ? 8.790 0.686 2.751 1.00 91.75 74 ARG A CA 1
ATOM 584 C C . ARG A 1 74 ? 9.164 -0.629 2.092 1.00 91.75 74 ARG A C 1
ATOM 586 O O . ARG A 1 74 ? 9.823 -1.452 2.714 1.00 91.75 74 ARG A O 1
ATOM 593 N N . PHE A 1 75 ? 8.780 -0.781 0.835 1.00 91.75 75 PHE A N 1
ATOM 594 C CA . PHE A 1 75 ? 9.138 -1.889 -0.034 1.00 91.75 75 PHE A CA 1
ATOM 595 C C . PHE A 1 75 ? 10.108 -1.386 -1.099 1.00 91.75 75 PHE A C 1
ATOM 597 O O . PHE A 1 75 ? 9.842 -0.371 -1.739 1.00 91.75 75 PHE A O 1
ATOM 604 N N . LYS A 1 76 ? 11.215 -2.097 -1.300 1.00 93.19 76 LYS A N 1
ATOM 605 C CA . LYS A 1 76 ? 12.203 -1.823 -2.348 1.00 93.19 76 LYS A CA 1
ATOM 606 C C . LYS A 1 76 ? 12.416 -3.069 -3.185 1.00 93.19 76 LYS A C 1
ATOM 608 O O . LYS A 1 76 ? 12.509 -4.154 -2.622 1.00 93.19 76 LYS A O 1
ATOM 613 N N . GLY A 1 77 ? 12.518 -2.922 -4.498 1.00 92.62 77 GLY A N 1
ATOM 614 C CA . GLY A 1 77 ? 12.851 -4.037 -5.383 1.00 92.62 77 GLY A CA 1
ATOM 615 C C . GLY A 1 77 ? 12.445 -3.798 -6.835 1.00 92.62 77 GLY A C 1
ATOM 616 O O . GLY A 1 77 ? 11.902 -2.735 -7.151 1.00 92.62 77 GLY A O 1
ATOM 617 N N . PRO A 1 78 ? 12.685 -4.779 -7.723 1.00 91.19 78 PRO A N 1
ATOM 618 C CA . PRO A 1 78 ? 12.496 -4.622 -9.155 1.00 91.19 78 PRO A CA 1
ATOM 619 C C . PRO A 1 78 ? 11.049 -4.969 -9.529 1.00 91.19 78 PRO A C 1
ATOM 621 O O . PRO A 1 78 ? 10.786 -5.920 -10.273 1.00 91.19 78 PRO A O 1
ATOM 624 N N . PHE A 1 79 ? 10.083 -4.258 -8.941 1.00 88.12 79 PHE A N 1
ATOM 625 C CA . PHE A 1 79 ? 8.657 -4.593 -8.990 1.00 88.12 79 PHE A CA 1
ATOM 626 C C . PHE A 1 79 ? 8.101 -4.601 -10.412 1.00 88.12 79 PHE A C 1
ATOM 628 O O . PHE A 1 79 ? 7.305 -5.477 -10.755 1.00 88.12 79 PHE A O 1
ATOM 635 N N . LEU A 1 80 ? 8.546 -3.689 -11.276 1.00 86.38 80 LEU A N 1
ATOM 636 C CA . LEU A 1 80 ? 8.134 -3.670 -12.681 1.00 86.38 80 LEU A CA 1
ATOM 637 C C . LEU A 1 80 ? 8.632 -4.898 -13.447 1.00 86.38 80 LEU A C 1
ATOM 639 O O . LEU A 1 80 ? 7.895 -5.460 -14.261 1.00 86.38 80 LEU A O 1
ATOM 643 N N . LYS A 1 81 ? 9.868 -5.337 -13.182 1.00 86.69 81 LYS A N 1
ATOM 64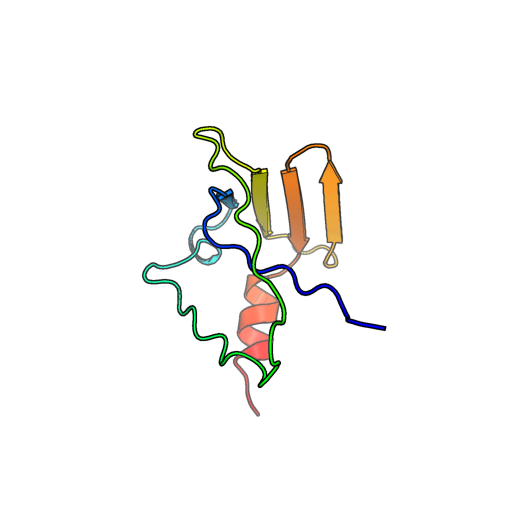4 C CA . LYS A 1 81 ? 10.413 -6.567 -13.768 1.00 86.69 81 LYS A CA 1
ATOM 645 C C . LYS A 1 81 ? 9.622 -7.782 -13.279 1.00 86.69 81 LYS A C 1
ATOM 647 O O . LYS A 1 81 ? 9.146 -8.551 -14.108 1.00 86.69 81 LYS A O 1
ATOM 652 N N . LEU A 1 82 ? 9.406 -7.889 -11.967 1.00 82.25 82 LEU A N 1
ATOM 653 C CA . LEU A 1 82 ? 8.628 -8.971 -11.357 1.00 82.25 82 LEU A CA 1
ATOM 654 C C . LEU A 1 82 ? 7.191 -9.021 -11.888 1.00 82.25 82 LEU A C 1
ATOM 656 O O . LEU A 1 82 ? 6.667 -10.099 -12.139 1.00 82.25 82 LEU A O 1
ATOM 660 N N . THR A 1 83 ? 6.563 -7.866 -12.111 1.00 81.50 83 THR A N 1
ATOM 661 C CA . THR A 1 83 ? 5.205 -7.786 -12.668 1.00 81.50 83 THR A CA 1
ATOM 662 C C . THR A 1 83 ? 5.157 -8.336 -14.091 1.00 81.50 83 THR A C 1
ATOM 664 O O . THR A 1 83 ? 4.246 -9.089 -14.427 1.00 81.50 83 THR A O 1
ATOM 667 N N . ARG A 1 84 ? 6.153 -8.007 -14.926 1.00 83.31 84 ARG A N 1
ATOM 668 C CA . ARG A 1 84 ? 6.264 -8.541 -16.293 1.00 83.31 84 ARG A CA 1
ATOM 669 C C . ARG A 1 84 ? 6.481 -10.049 -16.286 1.00 83.31 84 ARG A C 1
ATOM 671 O O . ARG A 1 84 ? 5.778 -10.754 -17.000 1.00 83.31 84 ARG A O 1
ATOM 678 N N . GLU A 1 85 ? 7.396 -10.529 -15.452 1.00 81.25 85 GLU A N 1
ATOM 679 C CA . GLU A 1 85 ? 7.693 -11.958 -15.311 1.00 81.25 85 GLU A CA 1
ATOM 680 C C . GLU A 1 85 ? 6.485 -12.742 -14.778 1.00 81.25 85 GLU A C 1
ATOM 682 O O . GLU A 1 85 ? 6.178 -13.809 -15.294 1.00 81.25 85 GLU A O 1
ATOM 687 N N . ALA A 1 86 ? 5.739 -12.197 -13.812 1.00 74.62 86 ALA A N 1
ATOM 688 C CA . ALA A 1 86 ? 4.528 -12.823 -13.280 1.00 74.62 86 ALA A CA 1
ATOM 689 C C . ALA A 1 86 ? 3.332 -12.765 -14.249 1.00 74.62 86 ALA A C 1
ATOM 691 O O . ALA A 1 86 ? 2.433 -13.601 -14.171 1.00 74.62 86 ALA A O 1
ATOM 692 N N . SER A 1 87 ? 3.299 -11.777 -15.149 1.00 61.59 87 SER A N 1
ATOM 693 C CA . SER A 1 87 ? 2.283 -11.683 -16.205 1.00 61.59 87 SER A CA 1
ATOM 694 C C . SER A 1 87 ? 2.539 -12.635 -17.377 1.00 61.59 87 SER A C 1
ATOM 696 O O . SER A 1 87 ? 1.618 -12.913 -18.146 1.00 61.59 87 SER A O 1
ATOM 698 N N . ASP A 1 88 ? 3.765 -13.153 -17.502 1.00 53.00 88 ASP A N 1
ATOM 699 C CA . ASP A 1 88 ? 4.139 -14.143 -18.508 1.00 53.00 88 ASP A CA 1
ATOM 700 C C . ASP A 1 88 ? 3.731 -15.542 -18.014 1.00 53.00 88 ASP A C 1
ATOM 702 O O . ASP A 1 88 ? 4.534 -16.342 -17.539 1.00 53.00 88 ASP A O 1
ATOM 706 N N . LEU A 1 89 ? 2.424 -15.819 -18.076 1.00 54.09 89 LEU A N 1
ATOM 707 C CA . LEU A 1 89 ? 1.861 -17.164 -17.940 1.00 54.09 89 LEU A CA 1
ATOM 708 C C . LEU A 1 89 ? 2.222 -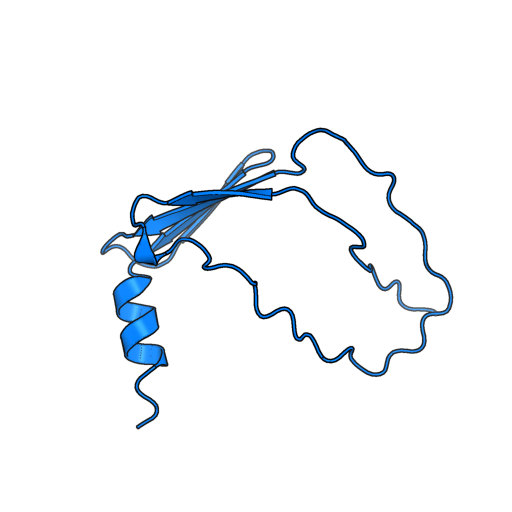17.984 -19.193 1.00 54.09 89 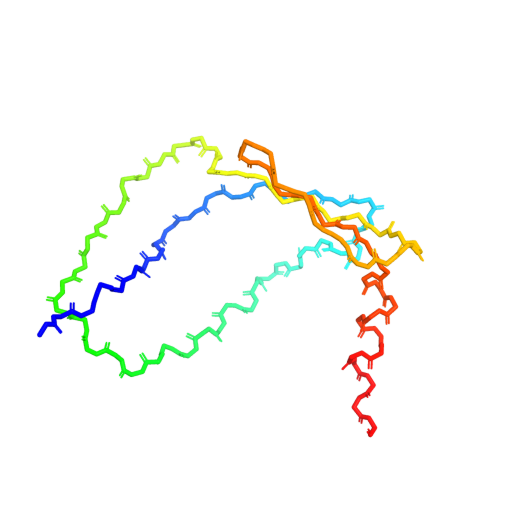LEU A C 1
ATOM 710 O O . LEU A 1 89 ? 1.373 -18.199 -20.061 1.00 54.09 89 LEU A O 1
ATOM 714 N N . ARG A 1 90 ? 3.482 -18.400 -19.318 1.00 46.53 90 ARG A N 1
ATOM 715 C CA . ARG A 1 90 ? 3.891 -19.455 -20.254 1.00 46.53 90 ARG A CA 1
ATOM 716 C C . ARG A 1 90 ? 3.968 -20.805 -19.565 1.00 46.53 90 ARG A C 1
ATOM 718 O O . ARG A 1 90 ? 4.521 -20.868 -18.447 1.00 46.53 90 ARG A O 1
#

pLDDT: mean 73.18, std 15.33, range [43.81, 93.19]

Radius of gyration: 16.98 Å; chains: 1; bounding box: 38×33×42 Å

Organism: NCBI:txid412755

Foldseek 3Di:
DDDDDADDPDAAEAEEEPDPVPDDDPPDPPDPPDDPDDDPDYDDDDDDPDHQAYEYEYADCDDWDWDDDDRYIYIYYNVVVVVVVVVPPD

Secondary structure (DSSP, 8-state):
-PPP--------EEEEESSGGGSPPSSP-----------S--PPPPPPSS-SEEEEEEE-SSPPEEEEETTEEEEEE-HHHHHHHHH---

Sequence (90 aa):
MYKAGIKILEVKIGIESNREELLFHFPLKTEVKSLLTDFKDVESIPYSADLDGYISVEESMEDPSFEFSGGKVRFKGPFLKLTREASDLR